Protein AF-A0A962IRU6-F1 (afdb_monomer)

Radius of gyration: 20.02 Å; Cα contacts (8 Å, |Δi|>4): 79; chains: 1; bounding box: 33×24×56 Å

Secondary structure (DSSP, 8-state):
-PPPPSEEEEEEEEEEEEEPPPPHHHHHHHHHHS--EEEEEEEEEEEEEE-TT--------TT-

Nearest PDB structures (foldseek):
  5t7v-assembly1_S1  TM=2.452E-01  e=9.823E+00  Staphylococcus aureus

Foldseek 3Di:
DPDDFPDWDFQDWDKDWAWDQDDDPVSVVCCVVDIDTDIDTQDGGDTDTHHVPRDDDDDDDPSD

Mean predicted aligned error: 6.21 Å

Solvent-accessible surface area (backbone atoms only — not comparable to full-atom values): 4250 Å² total; per-residue (Å²): 129,86,76,77,57,71,39,79,44,70,64,41,66,38,73,46,75,46,74,60,83,54,76,63,70,70,28,50,57,45,44,76,79,59,71,50,65,48,80,44,78,67,36,74,64,43,63,53,70,40,50,82,89,63,89,82,85,88,86,74,65,96,91,99

Sequence (64 aa):
MSSLPQIQVEQLNKVFRIAVRQPGFRGAVRGLFSRQYN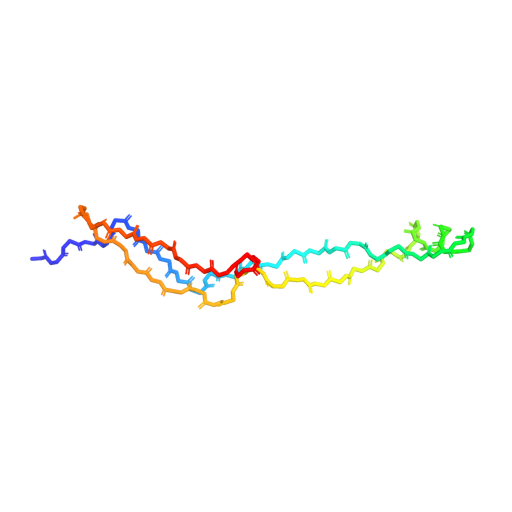EVSALNDISFSINRGELVGYIGPNGA

Structure (mmCIF, N/CA/C/O backbone):
data_AF-A0A962IRU6-F1
#
_entry.id   AF-A0A962IRU6-F1
#
loop_
_atom_site.group_PDB
_atom_site.id
_atom_site.type_symbol
_atom_site.label_atom_id
_atom_site.label_alt_id
_atom_site.label_comp_id
_atom_site.label_asym_id
_atom_site.label_entity_id
_atom_site.label_seq_id
_atom_site.pdbx_PDB_ins_code
_atom_site.Cartn_x
_atom_site.Cartn_y
_atom_site.Cartn_z
_atom_site.occupancy
_atom_site.B_iso_or_equiv
_atom_site.auth_seq_id
_atom_site.auth_comp_id
_atom_site.auth_asym_id
_atom_site.auth_atom_id
_atom_site.pdbx_PDB_model_num
ATOM 1 N N . MET A 1 1 ? -20.023 -14.209 23.224 1.00 47.16 1 MET A N 1
ATOM 2 C CA . MET A 1 1 ? -19.669 -14.431 21.808 1.00 47.16 1 MET A CA 1
ATOM 3 C C . MET A 1 1 ? -18.940 -13.192 21.337 1.00 47.16 1 MET A C 1
ATOM 5 O O . MET A 1 1 ? -19.537 -12.124 21.362 1.00 47.16 1 MET A O 1
ATOM 9 N N . SER A 1 2 ? -17.655 -13.301 21.018 1.00 62.06 2 SER A N 1
ATOM 10 C CA . SER A 1 2 ? -16.903 -12.215 20.385 1.00 62.06 2 SER A CA 1
ATOM 11 C C . SER A 1 2 ? -17.582 -11.895 19.054 1.00 62.06 2 SER A C 1
ATOM 13 O O . SER A 1 2 ? -17.824 -12.802 18.257 1.00 62.06 2 SER A O 1
ATOM 15 N N . SER A 1 3 ? -17.964 -10.639 18.835 1.00 77.88 3 SER A N 1
ATOM 16 C CA . SER A 1 3 ? -18.486 -10.209 17.539 1.00 77.88 3 SER A CA 1
ATOM 17 C C . SER A 1 3 ? -17.413 -10.407 16.473 1.00 77.88 3 SER A C 1
ATOM 19 O O . SER A 1 3 ? -16.255 -10.073 16.722 1.00 77.88 3 SER A O 1
ATOM 21 N N . LEU A 1 4 ? -17.792 -10.913 15.297 1.00 86.50 4 LEU A N 1
ATOM 22 C CA . LEU A 1 4 ? -16.894 -10.926 14.142 1.00 86.50 4 LEU A CA 1
ATOM 23 C C . LEU A 1 4 ? -16.404 -9.497 13.851 1.00 86.50 4 LEU A C 1
ATOM 25 O O . LEU A 1 4 ? -17.180 -8.548 14.038 1.00 86.50 4 LEU A O 1
ATOM 29 N N . PRO A 1 5 ? -15.145 -9.332 13.410 1.00 94.94 5 PRO A N 1
ATOM 30 C CA . PRO A 1 5 ? -14.639 -8.024 13.031 1.00 94.94 5 PRO A CA 1
ATOM 31 C C . PRO A 1 5 ? -15.505 -7.439 11.910 1.00 94.94 5 PRO A C 1
ATOM 33 O O . PRO A 1 5 ? -16.021 -8.159 11.054 1.00 94.94 5 PRO A O 1
ATOM 36 N N . GLN A 1 6 ? -15.697 -6.120 11.930 1.00 96.56 6 GLN A N 1
ATOM 37 C CA . GLN A 1 6 ? -16.477 -5.427 10.905 1.00 96.56 6 GLN A CA 1
ATOM 38 C C . GLN A 1 6 ? -15.705 -5.346 9.581 1.00 96.56 6 GLN A C 1
ATOM 40 O O . GLN A 1 6 ? -16.318 -5.349 8.515 1.00 96.56 6 GLN A O 1
ATOM 45 N N . ILE A 1 7 ? -14.374 -5.285 9.651 1.00 97.00 7 ILE A N 1
ATOM 46 C CA . ILE A 1 7 ? -13.464 -5.362 8.507 1.00 97.00 7 ILE A CA 1
ATOM 47 C C . ILE A 1 7 ? -12.415 -6.425 8.827 1.00 97.00 7 ILE A C 1
ATOM 49 O O . ILE A 1 7 ? -11.809 -6.382 9.893 1.00 97.00 7 ILE A O 1
ATOM 53 N N . GLN A 1 8 ? -12.191 -7.350 7.899 1.00 97.56 8 GLN A N 1
ATOM 54 C CA . GLN A 1 8 ? -11.141 -8.365 7.959 1.00 97.56 8 GLN A CA 1
ATOM 55 C C . GLN A 1 8 ? -10.348 -8.291 6.654 1.00 97.56 8 GLN A C 1
ATOM 57 O O . GLN A 1 8 ? -10.937 -8.317 5.572 1.00 97.56 8 GLN A O 1
ATOM 62 N N . VAL A 1 9 ? -9.029 -8.179 6.757 1.00 97.50 9 VAL A N 1
ATOM 63 C CA . VAL A 1 9 ? -8.098 -8.160 5.629 1.00 97.50 9 VAL A CA 1
ATOM 64 C C . VAL A 1 9 ? -7.044 -9.223 5.878 1.00 97.50 9 VAL A C 1
ATOM 66 O O . VAL A 1 9 ? -6.405 -9.236 6.928 1.00 97.50 9 VAL A O 1
ATOM 69 N N . GLU A 1 10 ? -6.857 -10.101 4.902 1.00 98.00 10 GLU A N 1
ATOM 70 C CA . GLU A 1 1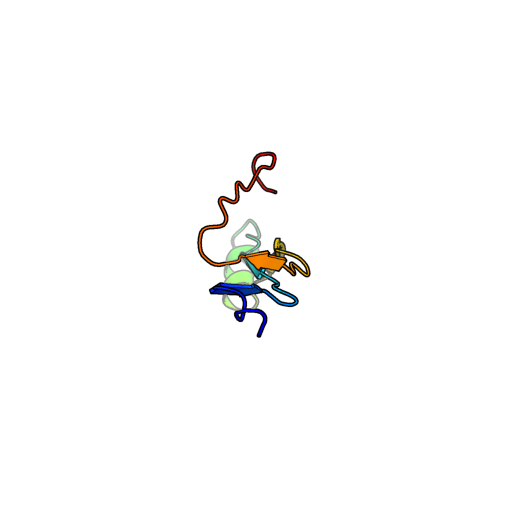0 ? -5.900 -11.200 4.966 1.00 98.00 10 GLU A CA 1
ATOM 71 C C . GLU A 1 10 ? -5.057 -11.191 3.698 1.00 98.00 10 GLU A C 1
ATOM 73 O O . GLU A 1 10 ? -5.596 -11.189 2.589 1.00 98.00 10 GLU A O 1
ATOM 78 N N . GLN A 1 11 ? -3.737 -11.163 3.879 1.00 98.25 11 GLN A N 1
ATOM 79 C CA . GLN A 1 11 ? -2.728 -11.303 2.828 1.00 98.25 11 GLN A CA 1
ATOM 80 C C . GLN A 1 11 ? -2.994 -10.419 1.602 1.00 98.25 11 GLN A C 1
ATOM 82 O O . GLN A 1 11 ? -2.849 -10.832 0.444 1.00 98.25 11 GLN A O 1
ATOM 87 N N . LEU A 1 12 ? -3.422 -9.179 1.843 1.00 97.81 12 LEU A N 1
ATOM 88 C CA . LEU A 1 12 ? -3.764 -8.251 0.780 1.00 97.81 12 LEU A CA 1
ATO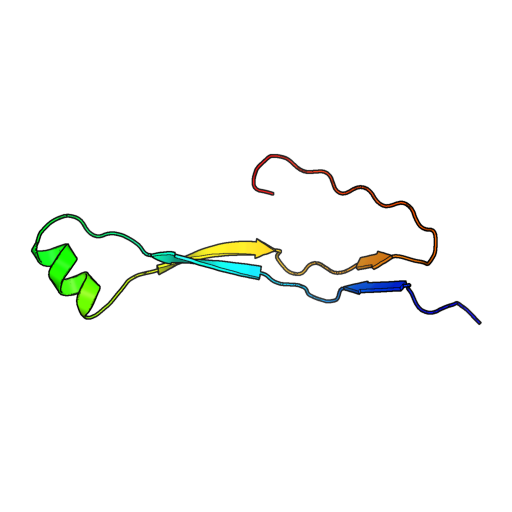M 89 C C . LEU A 1 12 ? -2.494 -7.795 0.065 1.00 97.81 12 LEU A C 1
ATOM 91 O O . LEU A 1 12 ? -1.608 -7.170 0.646 1.00 97.81 12 LEU A O 1
ATOM 95 N N . ASN A 1 13 ? -2.458 -8.074 -1.233 1.00 98.00 13 ASN A N 1
ATOM 96 C CA . ASN A 1 13 ? -1.371 -7.720 -2.126 1.00 98.00 13 ASN A CA 1
ATOM 97 C C . ASN A 1 13 ? -1.898 -6.856 -3.272 1.00 98.00 13 ASN A C 1
ATOM 99 O O . ASN A 1 13 ? -2.958 -7.126 -3.845 1.00 98.00 13 ASN A O 1
ATOM 103 N N . LYS A 1 14 ? -1.145 -5.823 -3.648 1.00 97.25 14 LYS A N 1
ATOM 104 C CA . LYS A 1 14 ? -1.464 -4.970 -4.792 1.00 97.25 14 LYS A CA 1
ATOM 105 C C . LYS A 1 14 ? -0.199 -4.633 -5.556 1.00 97.25 14 LYS A C 1
ATOM 107 O O . LYS A 1 14 ? 0.667 -3.936 -5.046 1.00 97.25 14 LYS A O 1
ATOM 112 N N . VAL A 1 15 ? -0.150 -5.057 -6.814 1.00 97.75 15 VAL A N 1
ATOM 113 C CA . VAL A 1 15 ? 0.936 -4.736 -7.745 1.00 97.75 15 VAL A CA 1
ATOM 114 C C . VAL A 1 15 ? 0.388 -3.906 -8.902 1.00 97.75 15 VAL A C 1
ATOM 116 O O . VAL A 1 15 ? -0.650 -4.232 -9.485 1.00 97.75 15 VAL A O 1
ATOM 119 N N . PHE A 1 16 ? 1.089 -2.830 -9.243 1.00 96.62 16 PHE A N 1
ATOM 120 C CA . PHE A 1 16 ? 0.858 -2.044 -10.450 1.00 96.62 16 PHE A CA 1
ATOM 121 C C . PHE A 1 16 ? 1.900 -2.387 -11.510 1.00 96.62 16 PHE A C 1
ATOM 123 O O . PHE A 1 16 ? 3.081 -2.536 -11.212 1.00 96.62 16 PHE A O 1
ATOM 130 N N . ARG A 1 17 ? 1.469 -2.474 -12.772 1.00 95.38 17 ARG A N 1
ATOM 131 C CA . ARG A 1 17 ? 2.350 -2.736 -13.918 1.00 95.38 17 ARG A CA 1
ATOM 132 C C . ARG A 1 17 ? 2.507 -1.462 -14.734 1.00 95.38 17 ARG A C 1
ATOM 134 O O . ARG A 1 17 ? 1.566 -1.011 -15.385 1.00 95.38 17 ARG A O 1
ATOM 141 N N . ILE A 1 18 ? 3.700 -0.885 -14.709 1.00 93.56 18 ILE A N 1
ATOM 142 C CA . ILE A 1 18 ? 4.032 0.367 -15.387 1.00 93.56 18 ILE A CA 1
ATOM 143 C C . ILE A 1 18 ? 4.726 0.037 -16.703 1.00 93.56 18 ILE A C 1
ATOM 145 O O . ILE A 1 18 ? 5.779 -0.594 -16.721 1.00 93.56 18 ILE A O 1
ATOM 149 N N . ALA A 1 19 ? 4.140 0.460 -17.822 1.00 90.88 19 ALA A N 1
ATOM 150 C CA . ALA A 1 19 ? 4.732 0.227 -19.134 1.00 90.88 19 ALA A CA 1
ATOM 151 C C . ALA A 1 19 ? 6.053 0.999 -19.292 1.00 90.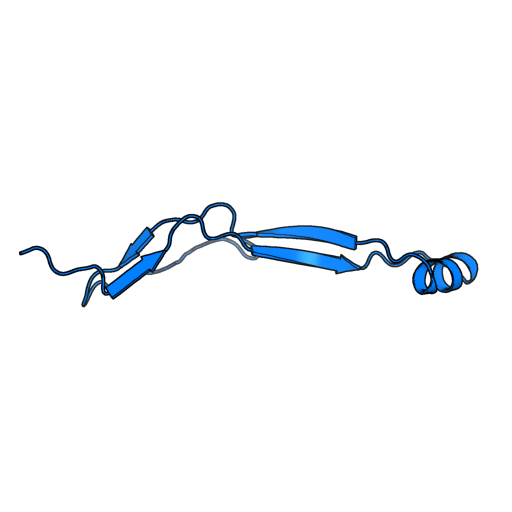88 19 ALA A C 1
ATOM 153 O O . ALA A 1 19 ? 6.084 2.225 -19.165 1.00 90.88 19 ALA A O 1
ATOM 154 N N . VAL A 1 20 ? 7.121 0.290 -19.652 1.00 87.88 20 VAL A N 1
ATOM 155 C CA . VAL A 1 20 ? 8.428 0.882 -19.951 1.00 87.88 20 VAL A CA 1
ATOM 156 C C . VAL A 1 20 ? 8.404 1.430 -21.375 1.00 87.8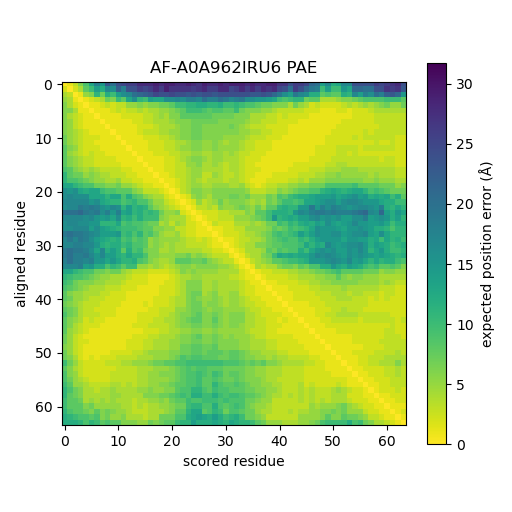8 20 VAL A C 1
ATOM 158 O O . VAL A 1 20 ? 8.115 0.707 -22.332 1.00 87.88 20 VAL A O 1
ATOM 161 N N . ARG A 1 21 ? 8.695 2.725 -21.536 1.00 82.75 21 ARG A N 1
ATOM 162 C CA . ARG A 1 21 ? 8.816 3.352 -22.858 1.00 82.75 21 ARG A CA 1
ATOM 163 C C . ARG A 1 21 ? 10.246 3.200 -23.362 1.00 82.75 21 ARG A C 1
ATOM 165 O O . ARG A 1 21 ? 11.170 3.713 -22.741 1.00 82.75 21 ARG A O 1
ATOM 172 N N . GLN A 1 22 ? 10.418 2.528 -24.498 1.00 81.69 22 GLN A N 1
ATOM 173 C CA . GLN A 1 22 ? 11.702 2.497 -25.193 1.00 81.69 22 GLN A CA 1
ATOM 174 C C . GLN A 1 22 ? 11.797 3.679 -26.171 1.00 81.69 22 GLN A C 1
ATOM 176 O O . GLN A 1 22 ? 10.860 3.888 -26.947 1.00 81.69 22 GLN A O 1
ATOM 181 N N . PRO A 1 23 ? 12.891 4.460 -26.149 1.00 80.94 23 PRO A N 1
ATOM 182 C CA . PRO A 1 23 ? 13.051 5.603 -27.037 1.00 80.94 23 PRO A CA 1
ATOM 183 C C . PRO A 1 23 ? 13.286 5.184 -28.500 1.00 80.94 23 PRO A C 1
ATOM 185 O O . PRO A 1 23 ? 13.810 4.109 -28.795 1.00 80.94 23 PRO A O 1
ATOM 188 N N . GLY A 1 24 ? 12.933 6.083 -29.423 1.00 84.50 24 GLY A N 1
ATOM 189 C CA . GLY A 1 24 ? 13.189 5.951 -30.860 1.00 84.50 24 GLY A CA 1
ATOM 190 C C . GLY A 1 24 ? 12.153 5.127 -31.639 1.00 84.50 24 GLY A C 1
ATOM 191 O O . GLY A 1 24 ? 11.351 4.382 -31.081 1.00 84.50 24 GLY A O 1
ATOM 192 N N . PHE A 1 25 ? 12.191 5.243 -32.972 1.00 82.88 25 PHE A N 1
ATOM 193 C CA . PHE A 1 25 ? 11.241 4.586 -33.884 1.00 82.88 25 PHE A CA 1
ATOM 194 C C . PHE A 1 25 ? 11.267 3.052 -33.771 1.00 82.88 25 PHE A C 1
ATOM 196 O O . PHE A 1 25 ? 10.222 2.410 -33.710 1.00 82.88 25 PHE A O 1
ATOM 203 N N . ARG A 1 26 ? 12.463 2.456 -33.645 1.00 81.06 26 ARG A N 1
ATOM 204 C CA . ARG A 1 26 ? 12.615 1.010 -33.395 1.00 81.06 26 ARG A CA 1
ATOM 205 C C . ARG A 1 26 ? 12.003 0.587 -32.053 1.00 81.06 26 ARG A C 1
ATOM 207 O O . ARG A 1 26 ? 11.393 -0.476 -31.982 1.00 81.06 26 ARG A O 1
ATOM 214 N N . GLY A 1 27 ? 12.127 1.423 -31.019 1.00 79.88 27 GLY A N 1
ATOM 215 C CA . GLY A 1 27 ? 11.493 1.212 -29.715 1.00 79.88 27 GLY A CA 1
ATOM 216 C C . GLY A 1 27 ? 9.966 1.285 -29.786 1.00 79.88 27 GLY A C 1
ATOM 217 O O . GLY A 1 27 ? 9.288 0.464 -29.173 1.00 79.88 27 GLY A O 1
ATOM 218 N N . ALA A 1 28 ? 9.423 2.195 -30.600 1.00 79.81 28 ALA A N 1
ATOM 219 C CA . ALA A 1 28 ? 7.983 2.315 -30.833 1.00 79.81 28 ALA A CA 1
ATOM 220 C C . ALA A 1 28 ? 7.407 1.081 -31.543 1.00 79.81 28 ALA A C 1
ATOM 222 O O . ALA A 1 28 ? 6.432 0.504 -31.067 1.00 79.81 28 ALA A O 1
ATOM 223 N N . VAL A 1 29 ? 8.049 0.627 -32.627 1.00 83.75 29 VAL A N 1
ATOM 224 C CA . VAL A 1 29 ? 7.632 -0.587 -33.346 1.00 83.75 29 VAL A CA 1
ATOM 225 C C . VAL A 1 29 ? 7.733 -1.809 -32.431 1.00 83.75 29 VAL A C 1
ATOM 227 O O . VAL A 1 29 ? 6.770 -2.559 -32.307 1.00 83.75 29 VAL A O 1
ATOM 230 N N . ARG A 1 30 ? 8.844 -1.982 -31.699 1.00 80.38 30 ARG A N 1
ATOM 231 C CA . ARG A 1 30 ? 8.996 -3.080 -30.726 1.00 80.38 30 ARG A CA 1
ATOM 232 C C . ARG A 1 30 ? 7.933 -3.033 -29.625 1.00 80.38 30 ARG A C 1
ATOM 234 O O . ARG A 1 30 ? 7.430 -4.081 -29.232 1.00 80.38 30 ARG A O 1
ATOM 241 N N . GLY A 1 31 ? 7.563 -1.841 -29.160 1.00 79.44 31 GLY A N 1
ATOM 242 C CA . GLY A 1 31 ? 6.532 -1.637 -28.144 1.00 79.44 31 GLY A CA 1
ATOM 243 C C . GLY A 1 31 ? 5.114 -2.023 -28.582 1.00 79.44 31 GLY A C 1
ATOM 244 O O . GLY A 1 31 ? 4.298 -2.320 -27.711 1.00 79.44 31 GLY A O 1
ATOM 245 N N . LEU A 1 32 ? 4.829 -2.063 -29.891 1.00 80.69 32 LEU A N 1
ATOM 246 C CA . LEU A 1 32 ? 3.559 -2.568 -30.433 1.00 80.69 32 LEU A CA 1
ATOM 247 C C . LEU A 1 32 ? 3.479 -4.102 -30.405 1.00 80.69 32 LEU A C 1
ATOM 249 O O . LEU A 1 32 ? 2.396 -4.645 -30.220 1.00 80.69 32 LEU A O 1
ATOM 253 N N . PHE A 1 33 ? 4.614 -4.794 -30.554 1.00 81.00 33 PHE A N 1
ATOM 254 C CA . PHE A 1 33 ? 4.664 -6.262 -30.606 1.00 81.00 33 PHE A CA 1
ATOM 255 C C . PHE A 1 33 ? 5.014 -6.921 -29.264 1.00 81.00 33 PHE A C 1
ATOM 257 O O . PHE A 1 33 ? 4.566 -8.027 -28.986 1.00 81.00 33 PHE A O 1
ATOM 264 N N . SER A 1 34 ? 5.816 -6.268 -28.420 1.00 79.81 34 SER A N 1
ATOM 265 C CA . SER A 1 34 ? 6.251 -6.796 -27.122 1.00 79.81 34 SER A CA 1
ATOM 266 C C . SER A 1 34 ? 6.466 -5.654 -26.134 1.00 79.81 34 SER A C 1
ATOM 268 O O . SER A 1 34 ? 7.562 -5.093 -26.023 1.00 79.81 34 SER A O 1
ATOM 270 N N . ARG A 1 35 ? 5.418 -5.319 -25.381 1.00 85.44 35 ARG A N 1
ATOM 271 C CA . ARG A 1 35 ? 5.465 -4.257 -24.375 1.00 85.44 35 ARG A CA 1
ATOM 272 C C . ARG A 1 35 ? 6.114 -4.755 -23.084 1.00 85.44 35 ARG A C 1
ATOM 274 O O . ARG A 1 35 ? 5.669 -5.734 -22.495 1.00 85.44 35 ARG A O 1
ATOM 281 N N . GLN A 1 36 ? 7.164 -4.065 -22.645 1.00 87.81 36 GLN A N 1
ATOM 282 C CA . GLN A 1 36 ? 7.823 -4.325 -21.364 1.00 87.81 36 GLN A CA 1
ATOM 283 C C . GLN A 1 36 ? 7.116 -3.567 -20.238 1.00 87.81 36 GLN A C 1
ATOM 285 O O . GLN A 1 36 ? 6.672 -2.432 -20.430 1.00 87.81 36 GLN A O 1
ATOM 290 N N . TYR A 1 37 ? 7.036 -4.188 -19.065 1.00 92.19 37 TYR A N 1
ATOM 291 C CA . TYR A 1 37 ? 6.426 -3.611 -17.872 1.00 92.19 37 TYR A CA 1
ATOM 292 C C . TYR A 1 37 ? 7.370 -3.759 -16.685 1.00 92.19 37 TYR A C 1
ATOM 294 O O . TYR A 1 37 ? 7.970 -4.817 -16.516 1.00 92.19 37 TYR A O 1
ATOM 302 N N . ASN A 1 38 ? 7.436 -2.720 -15.861 1.00 94.12 38 ASN A N 1
ATOM 303 C CA . ASN A 1 38 ? 7.987 -2.790 -14.516 1.00 94.12 38 ASN A CA 1
ATOM 304 C C . ASN A 1 38 ? 6.845 -3.012 -13.530 1.00 94.12 38 ASN A C 1
ATOM 306 O O . ASN A 1 38 ? 5.769 -2.431 -13.683 1.00 94.12 38 ASN A O 1
ATOM 310 N N . GLU A 1 39 ? 7.085 -3.831 -12.518 1.00 96.12 39 GLU A N 1
ATOM 311 C CA . GLU A 1 39 ? 6.126 -4.073 -11.447 1.00 96.12 39 GLU A CA 1
ATOM 312 C C . GLU A 1 39 ? 6.475 -3.215 -10.236 1.00 96.12 39 GLU A C 1
ATOM 314 O O . GLU A 1 39 ? 7.635 -3.114 -9.844 1.00 96.12 39 GLU A O 1
ATOM 319 N N . VAL A 1 40 ? 5.462 -2.570 -9.666 1.00 95.50 40 VAL A N 1
ATOM 320 C CA . VAL A 1 40 ? 5.568 -1.789 -8.435 1.00 95.50 40 VAL A CA 1
ATOM 321 C C . VAL A 1 40 ? 4.594 -2.385 -7.435 1.00 95.50 40 VAL A C 1
ATOM 323 O O . VAL A 1 40 ? 3.382 -2.356 -7.660 1.00 95.50 40 VAL A O 1
ATOM 326 N N . SER A 1 41 ? 5.123 -2.946 -6.349 1.00 96.44 41 SER A N 1
ATOM 327 C CA . SER A 1 41 ? 4.303 -3.428 -5.238 1.00 96.44 41 SER A CA 1
ATOM 328 C C . SER A 1 41 ? 3.834 -2.233 -4.413 1.00 96.44 41 SER A C 1
ATOM 330 O O . SER A 1 41 ? 4.656 -1.515 -3.854 1.00 96.44 41 SER A O 1
ATOM 332 N N . ALA A 1 42 ? 2.525 -1.993 -4.402 1.00 95.62 42 ALA A N 1
ATOM 333 C CA . ALA A 1 42 ? 1.882 -0.938 -3.624 1.00 95.62 42 ALA A CA 1
ATOM 334 C C . ALA A 1 42 ? 1.326 -1.444 -2.294 1.00 95.62 42 ALA A C 1
ATOM 336 O O . ALA A 1 42 ? 1.237 -0.677 -1.352 1.00 95.62 42 ALA A O 1
ATOM 337 N N . LEU A 1 43 ? 0.938 -2.717 -2.214 1.00 96.12 43 LEU A N 1
ATOM 338 C CA . LEU A 1 43 ? 0.606 -3.382 -0.956 1.00 96.12 43 LEU A CA 1
ATOM 339 C C . LEU A 1 43 ? 1.264 -4.755 -0.981 1.00 96.12 43 LEU A C 1
ATOM 341 O O . LEU A 1 43 ? 1.143 -5.467 -1.981 1.00 96.12 43 LEU A O 1
ATOM 345 N N . ASN A 1 44 ? 1.937 -5.115 0.105 1.00 96.50 44 ASN A N 1
ATOM 346 C CA . ASN A 1 44 ? 2.656 -6.373 0.223 1.00 96.50 44 ASN A CA 1
ATOM 347 C C . ASN A 1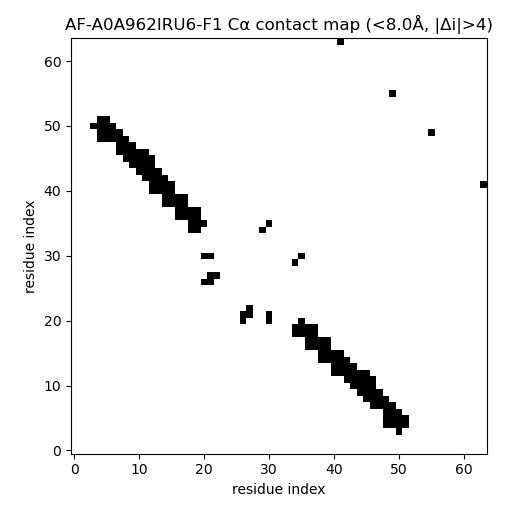 44 ? 2.237 -7.078 1.514 1.00 96.50 44 ASN A C 1
ATOM 349 O O . ASN A 1 44 ? 2.580 -6.616 2.598 1.00 96.50 44 ASN A O 1
ATOM 353 N N . ASP A 1 45 ? 1.484 -8.164 1.363 1.00 97.69 45 ASP A N 1
ATOM 354 C CA . ASP A 1 45 ? 1.042 -9.065 2.431 1.00 97.69 45 ASP A CA 1
ATOM 355 C C . ASP A 1 45 ? 0.404 -8.375 3.654 1.00 97.69 45 ASP A C 1
ATOM 357 O O . ASP A 1 45 ? 0.743 -8.624 4.811 1.00 97.69 45 ASP A O 1
ATOM 361 N N . ILE A 1 46 ? -0.541 -7.468 3.402 1.00 96.88 46 ILE A N 1
ATOM 362 C CA . ILE A 1 46 ? -1.193 -6.700 4.467 1.00 96.88 46 ILE A CA 1
ATOM 363 C C . ILE A 1 46 ? -2.312 -7.529 5.107 1.00 96.88 46 ILE A C 1
ATOM 365 O O . ILE A 1 46 ? -3.246 -7.944 4.422 1.00 96.88 46 ILE A O 1
ATOM 369 N N . SER A 1 47 ? -2.246 -7.726 6.427 1.00 98.00 47 SER A N 1
ATOM 370 C CA . SER A 1 47 ? -3.274 -8.431 7.205 1.00 98.00 47 SER A CA 1
ATOM 371 C C . SER A 1 47 ? -3.648 -7.650 8.466 1.00 98.00 47 SER A C 1
ATOM 373 O O . SER A 1 47 ? -2.770 -7.299 9.253 1.00 98.00 47 SER A O 1
ATOM 375 N N . PHE A 1 48 ? -4.937 -7.366 8.660 1.00 96.81 48 PHE A N 1
ATOM 376 C CA . PHE A 1 48 ? -5.463 -6.692 9.852 1.00 96.81 48 PHE A CA 1
ATOM 377 C C . PHE A 1 48 ? -6.981 -6.878 9.985 1.00 96.81 48 PHE A C 1
ATOM 379 O O . PHE A 1 48 ? -7.670 -7.255 9.038 1.00 96.81 48 PHE A O 1
ATOM 386 N N . SER A 1 49 ? -7.514 -6.554 11.159 1.00 97.25 49 SER A N 1
ATOM 387 C CA . SER A 1 49 ? -8.949 -6.562 11.450 1.00 97.25 49 SER A CA 1
ATOM 388 C C . SER A 1 49 ? -9.365 -5.249 12.108 1.00 97.25 49 SER A C 1
ATOM 390 O O . SER A 1 49 ? -8.599 -4.718 12.907 1.00 97.25 49 SER A O 1
ATOM 392 N N . ILE A 1 50 ? -10.572 -4.757 11.826 1.00 96.69 50 ILE A N 1
ATOM 393 C CA . ILE A 1 50 ? -11.158 -3.581 12.487 1.00 96.69 50 ILE A CA 1
ATOM 394 C C . ILE A 1 50 ? -12.516 -3.969 13.069 1.00 96.69 50 ILE A C 1
ATOM 396 O O . ILE A 1 50 ? -13.392 -4.491 12.367 1.00 96.69 50 ILE A O 1
ATOM 400 N N . A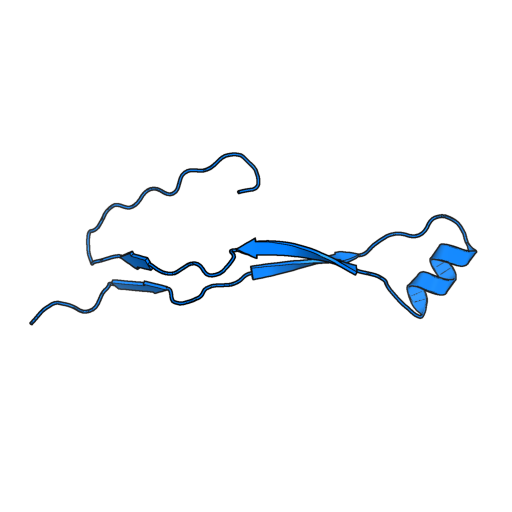SN A 1 51 ? -12.697 -3.714 14.361 1.00 96.56 51 ASN A N 1
ATOM 401 C CA . ASN A 1 51 ? -13.923 -4.007 15.088 1.00 96.56 51 ASN A CA 1
ATOM 402 C C . ASN A 1 51 ? -14.977 -2.914 14.899 1.00 96.56 51 ASN A C 1
ATOM 404 O O . ASN A 1 51 ? -14.703 -1.783 14.495 1.00 96.56 51 ASN A O 1
ATOM 408 N N . ARG A 1 52 ? -16.225 -3.241 15.239 1.00 96.31 52 ARG A N 1
ATOM 409 C CA . ARG A 1 52 ? -17.310 -2.261 15.194 1.00 96.31 52 ARG A CA 1
ATOM 410 C C . ARG A 1 52 ? -17.050 -1.120 16.179 1.00 96.31 52 ARG A C 1
ATOM 412 O O . ARG A 1 52 ? -16.932 -1.355 17.375 1.00 96.31 52 ARG A O 1
ATOM 419 N N . GLY A 1 53 ? -17.041 0.109 15.665 1.00 95.75 53 GLY A N 1
ATOM 420 C CA . GLY A 1 53 ? -16.810 1.323 16.455 1.00 95.75 53 GLY A CA 1
ATOM 421 C C . GLY A 1 53 ? -15.335 1.638 16.722 1.00 95.75 53 GLY A C 1
ATOM 422 O O . GLY A 1 53 ? -15.051 2.619 17.403 1.00 95.75 53 GLY A O 1
ATOM 423 N N . GLU A 1 54 ? -14.405 0.843 16.189 1.00 95.81 54 GLU A N 1
ATOM 424 C CA . GLU A 1 54 ? -12.970 1.093 16.309 1.00 95.81 54 GLU A CA 1
ATOM 425 C C . GLU A 1 54 ? -12.539 2.241 15.382 1.00 95.81 54 GLU A C 1
ATOM 427 O O . GLU A 1 54 ? -12.824 2.236 14.183 1.00 95.81 54 GLU A O 1
ATOM 432 N N . LEU A 1 55 ? -11.858 3.243 15.949 1.00 96.25 55 LEU A N 1
ATOM 433 C CA . LEU A 1 55 ? -11.284 4.361 15.204 1.00 96.25 55 LEU A CA 1
ATOM 434 C C . LEU A 1 55 ? -9.843 4.020 14.817 1.00 96.25 55 LEU A C 1
ATOM 436 O O . LEU A 1 55 ? -8.983 3.899 15.687 1.00 96.25 55 LEU A O 1
ATOM 440 N N . VAL A 1 56 ? -9.576 3.913 13.516 1.00 95.69 56 VAL A N 1
ATOM 441 C CA . VAL A 1 56 ? -8.254 3.562 12.983 1.00 95.69 56 VAL A CA 1
ATOM 442 C C . VAL A 1 56 ? -7.743 4.677 12.077 1.00 95.69 56 VAL A C 1
ATOM 444 O O . VAL A 1 56 ? -8.457 5.145 11.191 1.00 95.69 56 VAL A O 1
ATOM 447 N N . GLY A 1 57 ? -6.495 5.092 12.294 1.00 94.50 57 GLY A N 1
ATOM 448 C CA . GLY A 1 57 ? -5.764 5.999 11.413 1.00 94.50 57 GLY A CA 1
ATOM 449 C C . GLY A 1 57 ? -4.627 5.262 10.713 1.00 94.50 57 GLY A C 1
ATOM 450 O O . GLY A 1 57 ? -3.849 4.571 11.366 1.00 94.50 57 GLY A O 1
ATOM 451 N N . TYR A 1 58 ? -4.517 5.426 9.396 1.00 91.62 58 TYR A N 1
ATOM 452 C CA . TYR A 1 58 ? -3.358 4.976 8.627 1.00 91.62 58 TYR A CA 1
ATOM 453 C C . TYR A 1 58 ? -2.400 6.152 8.412 1.00 91.62 58 TYR A C 1
ATOM 455 O O . TYR A 1 58 ? -2.834 7.247 8.049 1.00 91.62 58 TYR A O 1
ATOM 463 N N . ILE A 1 59 ? -1.106 5.931 8.644 1.00 93.69 59 ILE A N 1
ATOM 464 C CA . ILE A 1 59 ? -0.060 6.945 8.496 1.00 93.69 59 ILE A CA 1
ATOM 465 C C . ILE A 1 59 ? 1.158 6.342 7.799 1.00 93.69 59 ILE A C 1
ATOM 467 O O . ILE A 1 59 ? 1.561 5.217 8.086 1.00 93.69 59 ILE A O 1
ATOM 471 N N . GLY A 1 60 ? 1.758 7.115 6.901 1.00 93.19 60 GLY A N 1
ATOM 472 C CA . GLY A 1 60 ? 2.970 6.742 6.190 1.00 93.19 60 GLY A CA 1
ATOM 473 C C . GLY A 1 60 ? 3.526 7.921 5.391 1.00 93.19 60 GLY A C 1
ATOM 47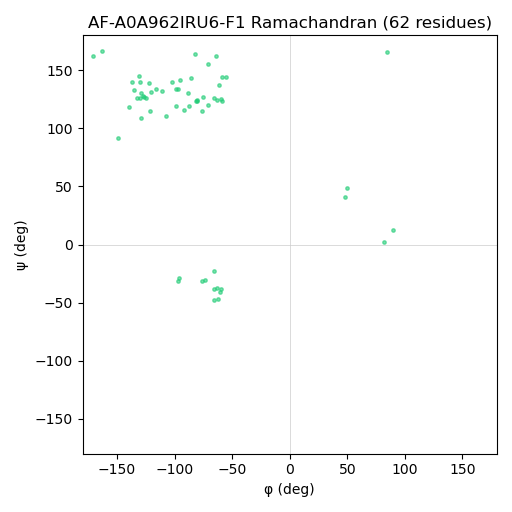4 O O . GLY A 1 60 ? 2.810 8.903 5.165 1.00 93.19 60 GLY A O 1
ATOM 475 N N . PRO A 1 61 ? 4.805 7.868 4.989 1.00 95.25 61 PRO A N 1
ATOM 476 C CA . PRO A 1 61 ? 5.366 8.834 4.052 1.00 95.25 61 PRO A CA 1
ATOM 477 C C . PRO A 1 61 ? 4.686 8.723 2.676 1.00 95.25 61 PRO A C 1
ATOM 479 O O . PRO A 1 61 ? 4.064 7.715 2.346 1.00 95.25 61 PRO A O 1
ATOM 482 N N . ASN A 1 62 ? 4.830 9.754 1.841 1.00 92.88 62 ASN A N 1
ATOM 483 C CA . ASN A 1 62 ? 4.296 9.725 0.479 1.00 92.88 62 ASN A CA 1
ATOM 484 C C . ASN A 1 62 ? 4.892 8.553 -0.316 1.00 92.88 62 ASN A C 1
ATOM 486 O O . ASN A 1 62 ? 6.109 8.479 -0.488 1.00 92.88 62 ASN A O 1
ATOM 490 N N . GLY A 1 63 ? 4.021 7.689 -0.840 1.00 85.75 63 GL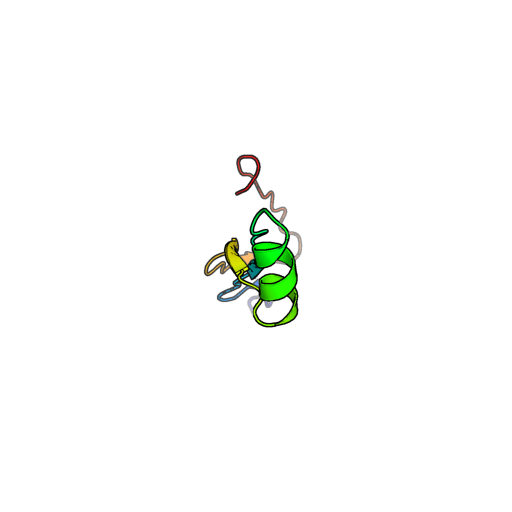Y A N 1
ATOM 491 C CA . GLY A 1 63 ? 4.407 6.515 -1.627 1.00 85.75 63 GLY A CA 1
ATOM 492 C C . GLY A 1 63 ? 4.652 5.235 -0.820 1.00 85.75 63 GLY A C 1
ATOM 493 O O . GLY A 1 63 ? 5.228 4.307 -1.385 1.00 85.75 63 GLY A O 1
ATOM 494 N N . ALA A 1 64 ? 4.256 5.205 0.459 1.00 82.31 64 ALA A N 1
ATOM 495 C CA . ALA A 1 64 ? 4.184 3.991 1.279 1.00 82.31 64 ALA A CA 1
ATOM 496 C C . ALA A 1 64 ? 3.021 3.064 0.893 1.00 82.31 64 ALA A C 1
ATOM 498 O O . ALA A 1 64 ? 2.044 3.558 0.280 1.00 82.31 64 ALA A O 1
#

pLDDT: mean 90.19, std 9.28, range [47.16, 98.25]